Protein AF-A0A800DIX3-F1 (afdb_monomer_lite)

Sequence (64 aa):
MPDGTATGEGHKITITDSCAKRIKELREMEGNADLMLRVAISGGGCSGFQYGFSLDDTITDDDL

Radius of gyration: 16.29 Å; chains: 1; bounding box: 32×42×36 Å

Foldseek 3Di:
DDDPPPDDDDPDDDDDPVRVVVQVVVCVVVVHPLWDWDWDWDADPPPGIDIDIDTDNDDDPPGD

Structure (mmCIF, N/CA/C/O backbone):
data_AF-A0A800DIX3-F1
#
_entry.id   AF-A0A800DIX3-F1
#
loop_
_atom_site.group_PDB
_atom_site.id
_atom_site.type_symbol
_atom_site.label_atom_id
_atom_site.label_alt_id
_atom_site.label_comp_id
_atom_site.label_asym_id
_atom_site.label_entity_id
_atom_site.label_seq_id
_atom_site.pdbx_PDB_ins_code
_atom_site.Cartn_x
_atom_site.Cartn_y
_atom_site.Cartn_z
_atom_site.occupancy
_atom_site.B_iso_or_equiv
_atom_site.auth_seq_id
_atom_site.auth_comp_id
_atom_site.auth_asym_id
_atom_site.auth_atom_id
_atom_site.pdbx_PDB_model_num
ATOM 1 N N . MET A 1 1 ? 10.241 -30.593 -25.545 1.00 51.34 1 MET A N 1
ATOM 2 C CA . MET A 1 1 ? 10.794 -29.779 -24.442 1.00 51.34 1 MET A CA 1
ATOM 3 C C . MET A 1 1 ? 9.609 -29.054 -23.824 1.00 51.34 1 MET A C 1
ATOM 5 O O . MET A 1 1 ? 8.810 -28.559 -24.607 1.00 51.34 1 MET A O 1
ATOM 9 N N . PRO A 1 2 ? 9.396 -29.143 -22.503 1.00 51.16 2 PRO A N 1
ATOM 10 C CA . PRO A 1 2 ? 8.157 -28.706 -21.869 1.00 51.16 2 PRO A CA 1
ATOM 11 C C . PRO A 1 2 ? 8.046 -27.180 -21.863 1.00 51.16 2 PRO A C 1
ATOM 13 O O . PRO A 1 2 ? 8.981 -26.480 -21.480 1.00 51.16 2 PRO A O 1
ATOM 16 N N . ASP A 1 3 ? 6.885 -26.725 -22.319 1.00 62.28 3 ASP A N 1
ATOM 17 C CA . ASP A 1 3 ? 6.346 -25.375 -22.208 1.00 62.28 3 ASP A CA 1
ATOM 18 C C . ASP A 1 3 ? 6.344 -24.951 -20.731 1.00 62.28 3 ASP A C 1
ATOM 20 O O . ASP A 1 3 ? 5.822 -25.665 -19.871 1.00 62.28 3 ASP A O 1
ATOM 24 N N . GLY A 1 4 ? 6.982 -23.821 -20.429 1.00 55.00 4 GLY A N 1
ATOM 25 C CA . GLY A 1 4 ? 7.028 -23.241 -19.092 1.00 55.00 4 GLY A CA 1
ATOM 26 C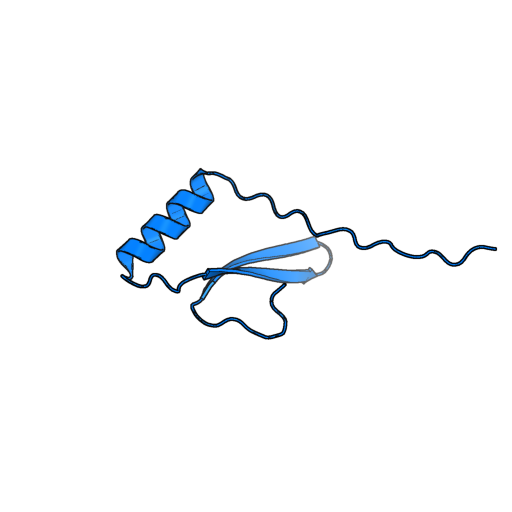 C . GLY A 1 4 ? 5.671 -22.669 -18.710 1.00 55.00 4 GLY A C 1
ATOM 27 O O . GLY A 1 4 ? 5.424 -21.479 -18.882 1.00 55.00 4 GLY A O 1
ATOM 28 N N . THR A 1 5 ? 4.799 -23.518 -18.174 1.00 52.31 5 THR A N 1
ATOM 29 C CA . THR A 1 5 ? 3.554 -23.126 -17.517 1.00 52.31 5 THR A CA 1
ATOM 30 C C . THR A 1 5 ? 3.897 -22.321 -16.260 1.00 52.31 5 THR A C 1
ATOM 32 O O . THR A 1 5 ? 4.133 -22.884 -15.188 1.00 52.31 5 THR A O 1
ATOM 35 N N . ALA A 1 6 ? 3.965 -20.993 -16.389 1.00 49.56 6 ALA A N 1
ATOM 36 C CA . ALA A 1 6 ? 4.034 -20.084 -15.251 1.00 49.56 6 ALA A CA 1
ATOM 37 C C . ALA A 1 6 ? 2.746 -20.254 -14.434 1.00 49.56 6 ALA A C 1
ATOM 39 O O . ALA A 1 6 ? 1.653 -19.841 -14.817 1.00 49.56 6 ALA A O 1
ATOM 40 N N . THR A 1 7 ? 2.900 -20.987 -13.341 1.00 46.00 7 THR A N 1
ATOM 41 C CA . THR A 1 7 ? 1.885 -21.243 -12.328 1.00 46.00 7 THR A CA 1
ATOM 42 C C . THR A 1 7 ? 1.597 -19.920 -11.624 1.00 46.00 7 THR A C 1
ATOM 44 O O . THR A 1 7 ? 2.535 -19.177 -11.353 1.00 46.00 7 THR A O 1
ATOM 47 N N . GLY A 1 8 ? 0.325 -19.609 -11.356 1.00 56.16 8 GLY A N 1
ATOM 48 C CA . GLY A 1 8 ? -0.084 -18.364 -10.706 1.00 56.16 8 GLY A CA 1
ATOM 49 C C . GLY A 1 8 ? 0.645 -18.136 -9.382 1.00 56.16 8 GLY A C 1
ATOM 50 O O . GLY A 1 8 ? 0.309 -18.739 -8.363 1.00 56.16 8 GLY A O 1
ATOM 51 N N . GLU A 1 9 ? 1.642 -17.258 -9.398 1.00 48.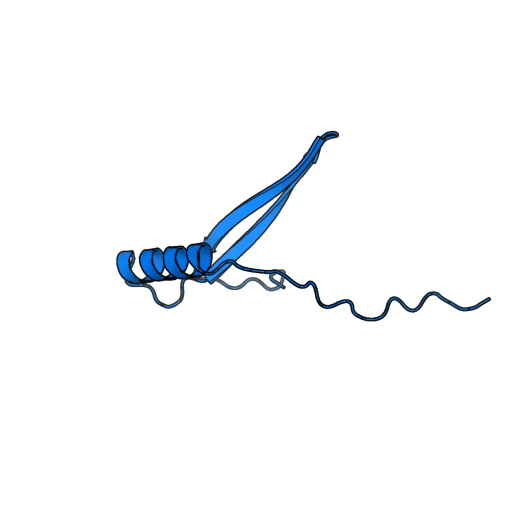00 9 GLU A N 1
ATOM 52 C CA . GLU A 1 9 ? 2.272 -16.735 -8.196 1.00 48.00 9 GLU A CA 1
ATOM 53 C C . GLU A 1 9 ? 1.420 -15.565 -7.707 1.00 48.00 9 GLU A C 1
ATOM 55 O O . GLU A 1 9 ? 1.503 -14.456 -8.226 1.00 48.00 9 GLU A O 1
ATOM 60 N N . GLY A 1 10 ? 0.554 -15.820 -6.722 1.00 52.84 10 GLY A N 1
ATOM 61 C CA . GLY A 1 10 ? -0.162 -14.753 -6.029 1.00 52.84 10 GLY A CA 1
ATOM 62 C C . GLY A 1 10 ? 0.840 -13.724 -5.508 1.00 52.84 10 GLY A C 1
ATOM 63 O O . GLY A 1 10 ? 1.709 -14.059 -4.697 1.00 52.84 10 GLY A O 1
ATOM 64 N N . HIS A 1 11 ? 0.738 -12.488 -5.991 1.00 60.44 11 HIS A N 1
ATOM 65 C CA . HIS A 1 11 ? 1.602 -11.388 -5.585 1.00 60.44 11 HIS A CA 1
ATOM 66 C C . HIS A 1 11 ? 1.414 -11.122 -4.083 1.00 60.44 11 HIS A C 1
ATOM 68 O O . HIS A 1 11 ? 0.456 -10.484 -3.656 1.00 60.44 11 HIS A O 1
ATOM 74 N N . LYS A 1 12 ? 2.314 -11.654 -3.246 1.00 67.12 12 LYS A N 1
ATOM 75 C CA . LYS A 1 12 ? 2.268 -11.466 -1.788 1.00 67.12 12 LYS A CA 1
ATOM 76 C C . LYS A 1 12 ? 2.704 -10.048 -1.426 1.00 67.12 12 LYS A C 1
ATOM 78 O O . LYS A 1 12 ? 3.879 -9.803 -1.158 1.00 67.12 12 LYS A O 1
ATOM 83 N N . ILE A 1 13 ? 1.751 -9.124 -1.376 1.00 74.62 13 ILE A N 1
ATOM 84 C CA . ILE A 1 13 ? 1.954 -7.803 -0.777 1.00 74.62 13 ILE A CA 1
ATOM 85 C C . ILE A 1 13 ? 1.893 -7.964 0.744 1.00 74.62 13 ILE A C 1
ATOM 87 O O . ILE A 1 13 ? 0.882 -8.388 1.299 1.00 74.62 13 ILE A O 1
ATOM 91 N N . THR A 1 14 ? 2.993 -7.647 1.429 1.00 80.56 14 THR A N 1
ATOM 92 C CA . THR A 1 14 ? 3.025 -7.618 2.898 1.00 80.56 14 THR A CA 1
ATOM 93 C C . THR A 1 14 ? 2.831 -6.188 3.372 1.00 80.56 14 THR A C 1
ATOM 95 O O . THR A 1 14 ? 3.617 -5.308 3.024 1.00 80.56 14 THR A O 1
ATOM 98 N N . ILE A 1 15 ? 1.808 -5.964 4.190 1.00 82.00 15 ILE A N 1
ATOM 99 C CA . ILE A 1 15 ? 1.534 -4.668 4.811 1.00 82.00 15 ILE A CA 1
ATOM 100 C C . ILE A 1 15 ? 1.943 -4.756 6.282 1.00 82.00 15 ILE A C 1
ATOM 102 O O . ILE A 1 15 ? 1.638 -5.737 6.956 1.00 82.00 15 ILE A O 1
ATOM 106 N N . THR A 1 16 ? 2.650 -3.747 6.787 1.00 89.88 16 THR A N 1
ATOM 107 C CA . THR A 1 16 ? 3.007 -3.672 8.210 1.00 89.88 16 THR A CA 1
ATOM 108 C C . THR A 1 16 ? 1.831 -3.169 9.047 1.00 89.88 16 THR A C 1
ATOM 110 O O . THR A 1 16 ? 1.024 -2.363 8.576 1.00 89.88 16 THR A O 1
ATOM 113 N N . ASP A 1 17 ? 1.769 -3.555 10.325 1.00 89.94 17 ASP A N 1
ATOM 114 C CA . ASP A 1 17 ? 0.737 -3.075 11.258 1.00 89.94 17 ASP A CA 1
ATOM 115 C C . ASP A 1 17 ? 0.691 -1.544 11.356 1.00 89.94 17 ASP A C 1
ATOM 117 O O . ASP A 1 17 ? -0.379 -0.944 11.464 1.00 89.94 17 ASP A O 1
ATOM 121 N N . SER A 1 18 ? 1.849 -0.883 11.270 1.00 89.25 18 SER A N 1
ATOM 122 C CA . SER A 1 18 ? 1.941 0.581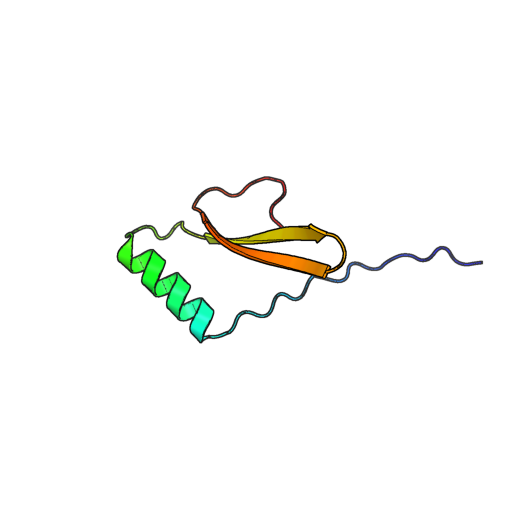 11.269 1.00 89.25 18 SER A CA 1
ATOM 123 C C . SER A 1 18 ? 1.261 1.202 10.046 1.00 89.25 18 SER A C 1
ATOM 125 O O . SER A 1 18 ? 0.599 2.231 10.173 1.00 89.25 18 SER A O 1
ATOM 127 N N . CYS A 1 19 ? 1.394 0.575 8.874 1.00 85.88 19 CYS A N 1
ATOM 128 C CA . CYS A 1 19 ? 0.741 1.023 7.648 1.00 85.88 19 CYS A CA 1
ATOM 129 C C . CYS A 1 19 ? -0.779 0.824 7.738 1.00 85.88 19 CYS A C 1
ATOM 131 O O . CYS A 1 19 ? -1.530 1.767 7.495 1.00 85.88 19 CYS A O 1
ATOM 133 N N . ALA A 1 20 ? -1.232 -0.345 8.206 1.00 86.12 20 ALA A N 1
ATOM 134 C CA . ALA A 1 20 ? -2.652 -0.616 8.435 1.00 86.12 20 ALA A CA 1
ATOM 135 C C . ALA A 1 20 ? -3.279 0.379 9.426 1.00 86.12 20 ALA A C 1
ATOM 137 O O . ALA A 1 20 ? -4.362 0.913 9.175 1.00 86.12 20 ALA A O 1
ATOM 138 N N . LYS A 1 21 ? -2.574 0.694 10.522 1.00 89.94 21 LYS A N 1
ATOM 139 C CA . LYS A 1 21 ? -3.013 1.711 11.484 1.00 89.94 21 LYS A CA 1
ATOM 140 C C . LYS A 1 21 ? -3.131 3.083 10.826 1.00 89.94 21 LYS A C 1
ATOM 142 O O . LYS A 1 21 ? -4.149 3.740 11.005 1.00 89.94 21 LYS A O 1
ATOM 147 N N . ARG A 1 22 ? -2.139 3.489 10.029 1.00 87.25 22 ARG A N 1
ATOM 148 C CA . ARG A 1 22 ? -2.151 4.790 9.352 1.00 87.25 22 ARG A CA 1
ATOM 149 C C . ARG A 1 22 ? -3.310 4.919 8.363 1.00 87.25 22 ARG A C 1
ATOM 151 O O . ARG A 1 22 ? -3.952 5.960 8.327 1.00 87.25 22 ARG A O 1
ATOM 158 N N . ILE A 1 23 ? -3.598 3.867 7.598 1.00 85.69 23 ILE A N 1
ATOM 159 C CA . ILE A 1 23 ? -4.744 3.820 6.674 1.00 85.69 23 ILE A CA 1
ATOM 160 C C . ILE A 1 23 ? -6.053 3.950 7.450 1.00 85.69 23 ILE A C 1
ATOM 162 O O . ILE A 1 23 ? -6.927 4.719 7.061 1.00 85.69 23 ILE A O 1
ATOM 166 N N . LYS A 1 24 ? -6.177 3.233 8.571 1.00 85.94 24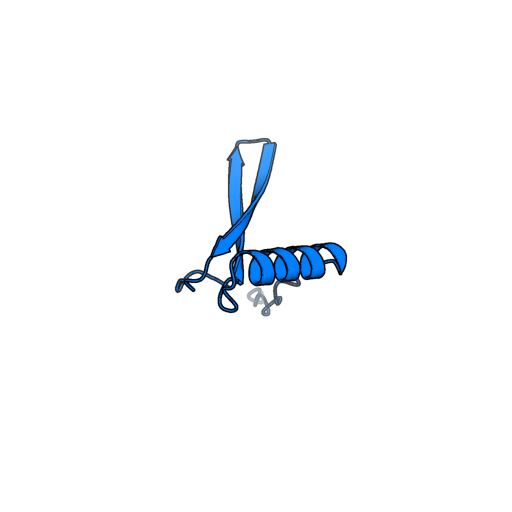 LYS A N 1
ATOM 167 C CA . LYS A 1 24 ? -7.353 3.321 9.436 1.00 85.94 24 LYS A CA 1
ATOM 168 C C . LYS A 1 24 ? -7.531 4.731 10.006 1.00 85.94 24 LYS A C 1
ATOM 170 O O . LYS A 1 24 ? -8.621 5.278 9.910 1.00 85.94 24 LYS A O 1
ATOM 175 N N . GLU A 1 25 ? -6.461 5.341 10.511 1.00 88.31 25 GLU A N 1
ATOM 176 C CA . GLU A 1 25 ? -6.489 6.720 11.007 1.00 88.31 25 GLU A CA 1
ATOM 177 C C . GLU A 1 25 ? -6.924 7.702 9.916 1.00 88.31 25 GLU A C 1
ATOM 179 O O . GLU A 1 25 ? -7.736 8.576 10.186 1.00 88.31 25 GLU A O 1
ATOM 184 N N . LEU A 1 26 ? -6.425 7.551 8.686 1.00 85.19 26 LEU A N 1
ATOM 185 C CA . LEU A 1 26 ? -6.814 8.396 7.552 1.00 85.19 26 LEU A CA 1
ATOM 186 C C . LEU A 1 26 ? -8.298 8.213 7.185 1.00 85.19 26 LEU A C 1
ATOM 188 O O . LEU A 1 26 ? -8.992 9.206 6.989 1.00 85.19 26 LEU A O 1
ATOM 192 N N . ARG A 1 27 ? -8.805 6.972 7.185 1.00 86.00 27 ARG A N 1
ATOM 193 C CA . ARG A 1 27 ? -10.235 6.658 6.981 1.00 86.00 27 ARG A CA 1
ATOM 194 C C . ARG A 1 27 ? -11.127 7.285 8.048 1.00 86.00 27 ARG A C 1
ATOM 196 O O . ARG A 1 27 ? -12.178 7.831 7.730 1.00 86.00 27 ARG A O 1
ATOM 203 N N . GLU A 1 28 ? -10.712 7.212 9.311 1.00 87.12 28 GLU A N 1
ATOM 204 C CA . GLU A 1 28 ? -11.441 7.810 10.436 1.00 87.12 28 GLU A CA 1
ATOM 205 C C . GLU A 1 28 ? -11.413 9.345 10.382 1.00 87.12 28 GLU A C 1
ATOM 207 O O . GLU A 1 28 ? -12.405 9.982 10.728 1.00 87.12 28 GLU A O 1
ATOM 212 N N . MET A 1 29 ? -10.309 9.939 9.915 1.00 84.06 29 MET A N 1
ATOM 213 C CA . MET A 1 29 ? -10.148 11.393 9.799 1.00 84.06 29 MET A CA 1
ATOM 214 C C . MET A 1 29 ? -11.001 11.989 8.672 1.00 84.06 29 MET A C 1
ATOM 216 O O . MET A 1 29 ? -11.619 13.030 8.868 1.00 84.06 29 MET A O 1
ATOM 220 N N . GLU A 1 30 ? -11.068 11.307 7.526 1.00 81.12 30 GLU A N 1
ATOM 221 C CA . GLU A 1 30 ? -11.923 11.683 6.390 1.00 81.12 30 GLU A CA 1
ATOM 222 C C . GLU A 1 30 ? -13.396 11.286 6.606 1.00 81.12 30 GLU A C 1
ATOM 224 O O . GLU A 1 30 ? -14.284 11.748 5.895 1.00 81.12 30 GLU A O 1
ATOM 229 N N . GLY A 1 31 ? -13.677 10.407 7.577 1.00 83.00 31 GLY A N 1
ATOM 230 C CA . GLY A 1 31 ? -15.011 9.845 7.801 1.00 83.00 31 GLY A CA 1
ATOM 231 C C . GLY A 1 31 ? -15.485 8.923 6.672 1.00 83.00 31 GLY A C 1
ATOM 232 O O . GLY A 1 31 ? -16.674 8.613 6.593 1.00 83.00 31 GLY A O 1
ATOM 233 N N . ASN A 1 32 ? -14.573 8.478 5.803 1.00 78.12 32 ASN A N 1
ATOM 234 C CA . ASN A 1 32 ? -14.880 7.652 4.646 1.00 78.12 32 ASN A CA 1
ATOM 235 C C . ASN A 1 32 ? -14.326 6.234 4.840 1.00 78.12 32 ASN A C 1
ATOM 237 O O . ASN A 1 32 ? -13.128 5.965 4.713 1.00 78.12 32 ASN A O 1
ATOM 241 N N . ALA A 1 33 ? -15.232 5.310 5.162 1.00 76.56 33 ALA A N 1
ATOM 242 C CA . ALA A 1 33 ? -14.905 3.901 5.316 1.00 76.56 33 ALA A CA 1
ATOM 243 C C . ALA A 1 33 ? -14.593 3.213 3.978 1.00 76.56 33 ALA A C 1
ATOM 245 O O . ALA A 1 33 ? -14.007 2.137 4.012 1.00 76.56 33 ALA A O 1
ATOM 246 N N . ASP A 1 34 ? -14.924 3.808 2.837 1.00 79.62 34 ASP A N 1
ATOM 247 C CA . ASP A 1 34 ? -14.695 3.206 1.522 1.00 79.62 34 ASP A CA 1
ATOM 248 C C . ASP A 1 34 ? -13.283 3.465 0.977 1.00 79.62 34 ASP A C 1
ATOM 250 O O . ASP A 1 34 ? -12.857 2.791 0.051 1.00 79.62 34 ASP A O 1
ATOM 254 N N . LEU A 1 35 ? -12.510 4.375 1.588 1.00 82.75 35 LEU A N 1
ATOM 255 C CA . LEU A 1 35 ? -11.129 4.647 1.172 1.00 82.75 35 LEU A CA 1
ATOM 256 C C . LEU A 1 35 ? -10.264 3.379 1.253 1.00 82.75 35 LEU A C 1
ATOM 258 O O . LEU A 1 35 ? -10.031 2.812 2.331 1.00 82.75 35 LEU A O 1
ATOM 262 N N . MET A 1 36 ? -9.739 2.984 0.100 1.00 83.00 36 MET A N 1
ATOM 263 C CA . MET A 1 36 ? -8.867 1.839 -0.114 1.00 83.00 36 MET A CA 1
ATOM 264 C C . MET A 1 36 ? -7.435 2.287 -0.382 1.00 83.00 36 MET A C 1
ATOM 266 O O . MET A 1 36 ? -7.194 3.349 -0.949 1.00 83.00 36 MET A O 1
ATOM 270 N N . LEU A 1 37 ? -6.458 1.469 0.017 1.00 84.06 37 LEU A N 1
ATOM 271 C CA . LEU A 1 37 ? -5.059 1.718 -0.317 1.00 84.06 37 LEU A CA 1
ATOM 272 C C . LEU A 1 37 ? -4.779 1.259 -1.744 1.00 84.06 37 LEU A C 1
ATOM 274 O O . LEU A 1 37 ? -4.755 0.063 -2.021 1.00 84.06 37 LEU A O 1
ATOM 278 N N . ARG A 1 38 ? -4.462 2.217 -2.605 1.00 85.25 38 ARG A N 1
ATOM 279 C CA . ARG A 1 38 ? -3.959 1.983 -3.948 1.00 85.25 38 ARG A CA 1
ATOM 280 C C . ARG A 1 38 ? -2.439 2.044 -3.968 1.00 85.25 38 ARG A C 1
ATOM 282 O O . ARG A 1 38 ? -1.833 2.987 -3.449 1.00 85.25 38 ARG A O 1
ATOM 289 N N . VAL A 1 39 ? -1.823 1.049 -4.598 1.00 84.44 39 VAL A N 1
ATOM 290 C CA . VAL A 1 39 ? -0.378 1.009 -4.838 1.00 84.44 39 VAL A CA 1
ATOM 291 C C . VAL A 1 39 ? -0.138 1.182 -6.331 1.00 84.44 39 VAL A C 1
ATOM 293 O O . VAL A 1 39 ? -0.509 0.326 -7.124 1.00 84.44 39 VAL A O 1
ATOM 296 N N . ALA A 1 40 ? 0.490 2.287 -6.716 1.00 84.81 40 ALA A N 1
ATOM 297 C CA . ALA A 1 40 ? 0.867 2.564 -8.095 1.00 84.81 40 ALA A CA 1
ATOM 298 C C . ALA A 1 40 ? 2.364 2.314 -8.288 1.00 84.81 40 ALA A C 1
ATOM 300 O O . ALA A 1 40 ? 3.185 2.753 -7.482 1.00 84.81 40 ALA A O 1
ATOM 301 N N . ILE A 1 41 ? 2.736 1.640 -9.374 1.00 83.00 41 ILE A N 1
ATOM 302 C CA . ILE A 1 41 ? 4.138 1.462 -9.753 1.00 83.00 41 ILE A CA 1
ATOM 303 C C . ILE A 1 41 ? 4.437 2.417 -10.903 1.00 83.00 41 ILE A C 1
ATOM 305 O O . ILE A 1 41 ? 3.983 2.224 -12.027 1.00 83.00 41 ILE A O 1
ATOM 309 N N . SER A 1 42 ? 5.233 3.443 -10.630 1.00 80.62 42 SER A N 1
ATOM 310 C CA . SER A 1 42 ? 5.728 4.369 -11.642 1.00 80.62 42 SER A CA 1
ATOM 311 C C . SER A 1 42 ? 7.121 3.931 -12.086 1.00 80.62 42 SER A C 1
ATOM 313 O O . SER A 1 42 ? 8.057 3.878 -11.287 1.00 80.62 42 SER A O 1
ATOM 315 N N . GLY A 1 43 ? 7.281 3.606 -13.369 1.00 73.62 43 GLY A N 1
ATOM 316 C CA . GLY A 1 43 ? 8.584 3.264 -13.945 1.00 73.62 43 GLY A CA 1
ATOM 317 C C . GLY A 1 43 ? 9.551 4.452 -13.894 1.00 73.62 43 GLY A C 1
ATOM 318 O O . GLY A 1 43 ? 9.324 5.468 -14.545 1.00 73.62 43 GLY A O 1
ATOM 319 N N . GLY A 1 44 ? 10.637 4.326 -13.130 1.00 69.50 44 GLY A N 1
ATOM 320 C CA . GLY A 1 44 ? 11.652 5.360 -12.926 1.00 69.50 44 GLY A CA 1
ATOM 321 C C . GLY A 1 44 ? 12.920 5.112 -13.744 1.00 69.50 44 GLY A C 1
ATOM 322 O O . GLY A 1 44 ? 13.984 4.858 -13.187 1.00 69.50 44 GLY A O 1
ATOM 323 N N . GLY A 1 45 ? 12.832 5.211 -15.073 1.00 70.56 45 GLY A N 1
ATOM 324 C CA . GLY A 1 45 ? 13.998 5.202 -15.972 1.00 70.56 45 GLY A CA 1
ATOM 325 C C . GLY A 1 45 ? 15.036 4.094 -15.699 1.00 70.56 45 GLY A C 1
ATOM 326 O O . GLY A 1 45 ? 14.700 2.991 -15.282 1.00 70.56 45 GLY A O 1
ATOM 327 N N . CYS A 1 46 ? 16.323 4.387 -15.922 1.00 74.88 46 CYS A N 1
ATOM 328 C CA . CYS A 1 46 ? 17.435 3.429 -15.759 1.00 74.88 46 CYS A CA 1
ATOM 329 C C . CYS A 1 46 ? 17.747 3.066 -14.284 1.00 74.88 46 CYS A C 1
ATOM 331 O O . CYS A 1 46 ? 18.655 2.282 -14.021 1.00 74.88 46 CYS A O 1
ATOM 333 N N . SER A 1 47 ? 17.018 3.642 -13.321 1.00 66.25 47 SER A N 1
ATOM 334 C CA . SER A 1 47 ? 17.359 3.609 -11.891 1.00 66.25 47 SER A CA 1
ATOM 335 C C . SER A 1 47 ? 16.367 2.821 -11.026 1.00 66.25 47 SER A C 1
ATOM 337 O O . SER A 1 47 ? 16.609 2.669 -9.830 1.00 66.25 47 SER A O 1
ATOM 339 N N . GLY A 1 48 ? 15.282 2.292 -11.603 1.00 67.69 48 GLY A N 1
ATOM 340 C CA . GLY A 1 48 ? 14.368 1.363 -10.931 1.00 67.69 48 GLY A CA 1
ATOM 341 C C . GLY A 1 48 ? 12.902 1.796 -10.937 1.00 67.69 48 GLY A C 1
ATOM 342 O O . GLY A 1 48 ? 12.503 2.727 -11.629 1.00 67.69 48 GLY A O 1
ATOM 343 N N . PHE A 1 49 ? 12.077 1.088 -10.170 1.00 79.44 49 PHE A N 1
ATOM 344 C CA . PHE A 1 49 ? 10.646 1.365 -10.044 1.00 79.44 49 PHE A CA 1
ATOM 345 C C . PHE A 1 49 ? 10.372 2.231 -8.816 1.00 79.44 49 PHE A C 1
ATOM 347 O O . PHE A 1 49 ? 10.949 2.021 -7.749 1.00 79.44 49 PHE A O 1
ATOM 354 N N . GLN A 1 50 ? 9.484 3.207 -8.968 1.00 82.38 50 GLN A N 1
ATOM 355 C CA . GLN A 1 50 ? 8.989 4.037 -7.883 1.00 82.38 50 GLN A CA 1
ATOM 356 C C . GLN A 1 50 ? 7.615 3.521 -7.459 1.00 82.38 50 GLN A C 1
ATOM 358 O O . GLN A 1 50 ? 6.752 3.300 -8.303 1.00 82.38 50 GLN A O 1
ATOM 363 N N . TYR A 1 51 ? 7.406 3.350 -6.158 1.00 85.38 51 TYR A N 1
ATOM 364 C CA . TYR A 1 51 ? 6.125 2.913 -5.611 1.00 85.38 51 TYR A CA 1
ATOM 365 C C . TYR A 1 51 ? 5.407 4.122 -5.012 1.00 85.38 51 TYR A C 1
ATOM 367 O O . TYR A 1 51 ? 5.934 4.783 -4.116 1.00 85.38 51 TYR A O 1
ATOM 375 N N . GLY A 1 52 ? 4.229 4.432 -5.541 1.00 83.44 52 GLY A N 1
ATOM 376 C CA . GLY A 1 52 ? 3.305 5.425 -5.014 1.00 83.44 52 GLY A CA 1
ATOM 377 C C . GLY A 1 52 ? 2.216 4.749 -4.192 1.00 83.44 52 GLY A C 1
ATOM 378 O O . GLY A 1 52 ? 1.672 3.728 -4.601 1.00 83.44 52 GLY A O 1
ATOM 379 N N . PHE A 1 53 ? 1.887 5.329 -3.043 1.00 85.56 53 PHE A N 1
ATOM 380 C CA . PHE A 1 53 ? 0.761 4.907 -2.214 1.00 85.56 53 PHE A CA 1
ATOM 381 C C . PHE A 1 53 ? -0.275 6.022 -2.217 1.00 85.56 53 PHE A C 1
ATOM 383 O O . PHE A 1 53 ? 0.067 7.189 -2.014 1.00 85.56 53 PHE A O 1
ATOM 390 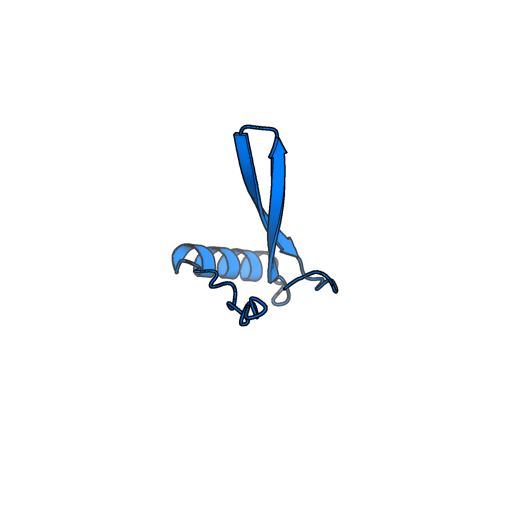N N . SER A 1 54 ? -1.533 5.692 -2.470 1.00 84.12 54 SER A N 1
ATOM 391 C CA . SER A 1 54 ? -2.639 6.652 -2.478 1.00 84.12 54 SER A CA 1
ATOM 392 C C . SER A 1 54 ? -3.868 6.022 -1.838 1.00 84.12 54 SER A C 1
ATOM 394 O O . SER A 1 54 ? -3.967 4.800 -1.778 1.00 84.12 54 SER A O 1
ATOM 396 N N . LEU A 1 55 ? -4.761 6.844 -1.293 1.00 83.94 55 LEU A N 1
ATOM 397 C CA . LEU A 1 55 ? -6.053 6.381 -0.798 1.00 83.94 55 LEU A CA 1
ATOM 398 C C . LEU A 1 55 ? -7.122 6.831 -1.781 1.00 83.94 55 LEU A C 1
ATOM 400 O O . LEU A 1 55 ? -7.179 8.017 -2.093 1.00 83.94 55 LEU A O 1
ATOM 404 N N . ASP A 1 56 ? -7.919 5.889 -2.263 1.00 85.12 56 ASP A N 1
ATOM 405 C CA . ASP A 1 56 ? -8.953 6.129 -3.268 1.00 85.12 56 ASP A CA 1
ATOM 406 C C . ASP A 1 56 ? -10.203 5.316 -2.913 1.00 85.12 56 ASP A C 1
ATOM 408 O O . ASP A 1 56 ? -10.085 4.226 -2.356 1.00 85.12 56 ASP A O 1
ATOM 412 N N . ASP A 1 57 ? -11.391 5.853 -3.174 1.00 83.06 57 ASP A N 1
ATOM 413 C CA . ASP A 1 57 ? -12.673 5.162 -2.968 1.00 83.06 57 ASP A CA 1
ATOM 414 C C . ASP A 1 57 ? -13.176 4.449 -4.234 1.00 83.06 57 ASP A C 1
ATOM 416 O O . ASP A 1 57 ? -14.169 3.726 -4.194 1.00 83.06 57 ASP A O 1
ATOM 420 N N . THR A 1 58 ? -12.483 4.608 -5.364 1.00 81.25 58 THR A N 1
ATOM 421 C CA . THR A 1 58 ? -12.864 3.987 -6.631 1.00 81.25 58 THR A CA 1
ATOM 422 C C . THR A 1 58 ? -11.957 2.804 -6.957 1.00 81.25 58 THR A C 1
ATOM 424 O O . THR A 1 58 ? -10.752 2.954 -7.152 1.00 81.25 58 THR A O 1
ATOM 427 N N . ILE A 1 59 ? -12.556 1.619 -7.091 1.00 80.88 59 ILE A N 1
ATOM 428 C CA . ILE A 1 59 ? -11.884 0.436 -7.643 1.00 80.88 59 ILE A CA 1
ATOM 429 C C . ILE A 1 59 ? -11.931 0.523 -9.169 1.00 80.88 59 ILE A C 1
ATOM 431 O O . ILE A 1 59 ? -13.003 0.680 -9.759 1.00 80.88 59 ILE A O 1
ATOM 435 N N . THR A 1 60 ? -10.777 0.405 -9.815 1.00 80.25 60 THR A N 1
ATOM 436 C CA . THR A 1 60 ? -10.658 0.308 -11.272 1.00 80.25 60 THR A CA 1
ATOM 437 C C . THR A 1 60 ? -10.436 -1.141 -11.709 1.00 80.25 60 THR A C 1
ATOM 439 O O . THR A 1 60 ? -9.942 -1.960 -10.946 1.00 80.25 60 THR A O 1
ATOM 442 N N . ASP A 1 61 ? -10.811 -1.466 -12.949 1.00 76.69 61 ASP A N 1
ATOM 443 C CA . ASP A 1 61 ? -10.700 -2.823 -13.527 1.00 76.69 61 ASP A CA 1
ATOM 444 C C . ASP A 1 61 ? -9.250 -3.347 -13.596 1.00 76.69 61 ASP A C 1
ATOM 446 O O . ASP A 1 61 ? -9.023 -4.550 -13.645 1.00 76.69 61 ASP A O 1
ATOM 450 N N . ASP A 1 62 ? -8.274 -2.434 -13.5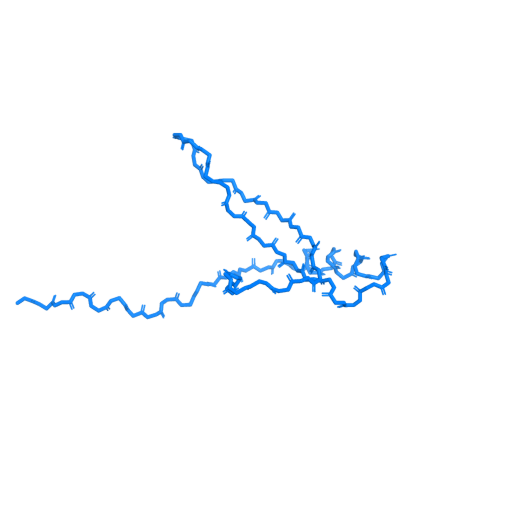64 1.00 77.12 62 ASP A N 1
ATOM 451 C CA . ASP A 1 62 ? -6.837 -2.735 -13.590 1.00 77.12 62 ASP A CA 1
ATOM 452 C C . ASP A 1 62 ? -6.237 -2.901 -12.175 1.00 77.12 62 ASP A C 1
ATOM 454 O O . ASP A 1 62 ? -5.060 -3.235 -12.040 1.00 77.12 62 ASP A O 1
ATOM 458 N N . ASP A 1 63 ? -7.014 -2.656 -11.108 1.00 76.19 63 ASP A N 1
ATOM 459 C CA . ASP A 1 63 ? -6.553 -2.895 -9.737 1.00 76.19 63 ASP A CA 1
ATOM 460 C C . ASP A 1 63 ? -6.588 -4.408 -9.426 1.00 76.19 63 ASP A C 1
ATOM 462 O O . ASP A 1 63 ? -7.605 -5.080 -9.619 1.00 76.19 63 ASP A O 1
ATOM 466 N N . LEU A 1 64 ? -5.451 -4.939 -8.957 1.00 65.75 64 LEU A N 1
ATOM 467 C CA . LEU A 1 64 ? -5.229 -6.358 -8.625 1.00 65.75 64 LEU A CA 1
ATOM 468 C C . LEU A 1 64 ? -5.524 -6.694 -7.158 1.00 65.75 64 LEU A C 1
ATOM 470 O O . LEU A 1 64 ? -5.170 -5.879 -6.274 1.00 65.75 64 LEU A O 1
#

pLDDT: mean 76.4, std 12.14, range [46.0, 89.94]

Secondary structure (DSSP, 8-state):
----------------HHHHHHHHHHHHHHT-TT-EEEEEEEEEGGGEEEEEEEEES---TT--